Protein AF-A0AAD8AE93-F1 (afdb_monomer)

Mean predicted aligned error: 6.77 Å

Organism: Diploptera punctata (NCBI:txid6984)

Solvent-accessible surface area (backbone atoms only — not comparable to full-atom values): 8909 Å² total; per-residue (Å²): 90,81,46,73,47,75,48,81,45,79,48,100,56,68,30,58,46,41,35,40,35,35,34,24,73,89,40,80,77,44,75,51,72,46,81,35,91,63,36,39,62,51,75,48,76,49,76,36,50,55,74,36,30,45,42,25,39,39,41,38,36,35,69,49,96,87,71,48,76,50,72,53,73,49,79,46,81,36,61,53,72,68,82,70,58,80,49,77,49,64,45,61,88,70,78,61,94,88,58,86,66,50,74,50,77,48,56,54,90,92,65,85,85,87,85,84,90,77,65,73,73,56,58,76,76,61,75,89,84,74,90,44,75,64,58,56,50,52,57,55,62,78,83

pLDDT: mean 90.47, std 7.45, range [56.31, 97.62]

Nearest PDB structures (foldseek):
  3frp-assembly1_A  TM=8.432E-01  e=8.423E-07  Naja kaouthia
  3hrz-assembly1_A  TM=8.215E-01  e=8.904E-07  Naja kaouthia
  3hs0-assembly2_A  TM=8.303E-01  e=2.556E-06  Naja kaouthia
  3hs0-assembly1_F  TM=8.345E-01  e=4.975E-06  Naja kaouthia
  4d94-assembly1_A  TM=5.664E-01  e=5.567E-04  Anopheles gambiae

Foldseek 3Di:
DQDKDKDKQAAPFFAQKKWKWKAFPNDTPDTDMDGGPRDRIDMDIDGDDLRCPQKIKMKMWGADPVRDIDIDIDMDGDDRVPVKDKDKDKPPPDDDPPDDIDIDIDMPPPDDDDDDDDDPVVCVVDDDPDDDPVNVRVVRVVD

Secondary structure (DSSP, 8-state):
--SEEEEEEEEEEEEEEEEEEEEETTEEEEEEEEEEEEEEEEEEEEE--GGG-SEEEEEEEEE-TTS-EEEEEEEEE---S--S-EEEEEESSS--TT---EEEEEESTT---------HHHHTT--S-S--HHHHHHHHH--

InterPro domains:
  IPR011625 Alpha-2-macroglobulin, bait region domain [PF07703] (1-125)
  IPR011625 Alpha-2-macroglobulin, bait region domain [SM01359] (1-125)
  IPR050473 Alpha-2-macroglobulin/Complement system [PTHR11412] (5-138)

Sequence (143 aa):
VNEDIEIDINSTYPMKYVSYQVISRGDLIIANTVQVSNKKTQRIKFPSTADMAPSAHVVVYYIKEDSEVIADDISIDLDGIFQNFVNISINPTEAEPGNMVEMTIQAQSNSHVGLLAVDQSVLLLKSGNDITKNTVFECRRST

Structure (mmCIF, N/CA/C/O backbone):
data_AF-A0AAD8AE93-F1
#
_entry.id   AF-A0AAD8AE93-F1
#
loop_
_atom_site.group_PDB
_atom_site.id
_atom_site.type_symbol
_atom_site.label_atom_id
_atom_site.label_alt_id
_atom_site.label_comp_id
_atom_site.label_asym_id
_atom_site.label_entity_id
_atom_site.label_seq_id
_atom_site.pdbx_PDB_ins_code
_atom_site.Cartn_x
_atom_site.Cartn_y
_atom_site.Cartn_z
_atom_site.occupancy
_atom_site.B_iso_or_equiv
_atom_site.auth_seq_id
_atom_site.auth_comp_id
_atom_site.auth_asym_id
_atom_site.auth_atom_id
_atom_site.pdbx_PDB_model_num
ATOM 1 N N . VAL A 1 1 ? 4.185 0.127 3.631 1.00 63.28 1 VAL A N 1
ATOM 2 C CA . VAL A 1 1 ? 3.694 -1.252 3.370 1.00 63.28 1 VAL A CA 1
ATOM 3 C C . VAL A 1 1 ? 4.616 -2.216 4.082 1.00 63.28 1 VAL A C 1
ATOM 5 O O . VAL A 1 1 ? 5.816 -1.970 4.064 1.00 63.28 1 VAL A O 1
ATOM 8 N N . ASN A 1 2 ? 4.075 -3.277 4.685 1.00 72.81 2 ASN A N 1
ATOM 9 C CA . ASN A 1 2 ? 4.778 -4.227 5.562 1.00 72.81 2 ASN A CA 1
ATOM 10 C C . ASN A 1 2 ? 5.144 -3.682 6.953 1.00 72.81 2 ASN A C 1
ATOM 12 O O . ASN A 1 2 ? 5.969 -4.262 7.651 1.00 72.81 2 ASN A O 1
ATOM 16 N N . GLU A 1 3 ? 4.493 -2.598 7.364 1.00 84.06 3 GLU A N 1
ATOM 17 C CA . GLU A 1 3 ? 4.467 -2.129 8.751 1.00 84.06 3 GLU A CA 1
ATOM 18 C C . GLU A 1 3 ? 3.034 -2.180 9.272 1.00 84.06 3 GLU A C 1
ATOM 20 O O . GLU A 1 3 ? 2.078 -2.114 8.492 1.00 84.06 3 GLU A O 1
ATOM 25 N N . ASP A 1 4 ? 2.865 -2.310 10.579 1.00 91.44 4 ASP A N 1
ATOM 26 C CA . ASP A 1 4 ? 1.533 -2.284 11.163 1.00 91.44 4 ASP A CA 1
ATOM 27 C C . ASP A 1 4 ? 1.018 -0.848 11.280 1.00 91.44 4 ASP A C 1
ATOM 29 O O . ASP A 1 4 ? 1.707 0.031 11.795 1.00 91.44 4 ASP A O 1
ATOM 33 N N . ILE A 1 5 ? -0.223 -0.634 10.853 1.00 93.88 5 ILE A N 1
ATOM 34 C CA . ILE A 1 5 ? -0.947 0.617 11.056 1.00 93.88 5 ILE A CA 1
ATOM 35 C C . ILE A 1 5 ? -1.697 0.527 12.376 1.00 93.88 5 ILE A C 1
ATOM 37 O O . ILE A 1 5 ? -2.357 -0.474 12.662 1.00 93.88 5 ILE A O 1
ATOM 41 N N . GLU A 1 6 ? -1.608 1.593 13.161 1.00 95.81 6 GLU A N 1
ATOM 42 C CA . GLU A 1 6 ? -2.271 1.731 14.449 1.00 95.81 6 GLU A CA 1
ATOM 43 C C . GLU A 1 6 ? -3.222 2.928 14.407 1.00 95.81 6 GLU A C 1
ATOM 45 O O . GLU A 1 6 ? -2.834 4.019 13.992 1.00 95.81 6 GLU A O 1
ATOM 50 N N . ILE A 1 7 ? -4.474 2.715 14.813 1.00 95.62 7 ILE A N 1
ATOM 51 C CA . ILE A 1 7 ? -5.506 3.757 14.839 1.00 95.62 7 ILE A CA 1
ATOM 52 C C . ILE A 1 7 ? -6.113 3.815 16.236 1.00 95.62 7 ILE A C 1
ATOM 54 O O . ILE A 1 7 ? -6.593 2.808 16.769 1.00 95.62 7 ILE A O 1
ATOM 58 N N . ASP A 1 8 ? -6.103 5.017 16.807 1.00 96.31 8 ASP A N 1
ATOM 59 C CA . ASP A 1 8 ? -6.746 5.331 18.077 1.00 96.31 8 ASP A CA 1
ATOM 60 C C . ASP A 1 8 ? -8.184 5.806 17.833 1.00 96.31 8 ASP A C 1
ATOM 62 O O . ASP A 1 8 ? -8.434 6.811 17.171 1.00 96.31 8 ASP A O 1
ATOM 66 N N . ILE A 1 9 ? -9.138 5.075 18.398 1.00 96.38 9 ILE A N 1
ATOM 67 C CA . ILE A 1 9 ? -10.572 5.328 18.289 1.00 96.38 9 ILE A CA 1
ATOM 68 C C . ILE A 1 9 ? -11.025 5.989 19.582 1.00 96.38 9 ILE A C 1
ATOM 70 O O . ILE A 1 9 ? -10.956 5.380 20.653 1.00 96.38 9 ILE A O 1
ATOM 74 N N . ASN A 1 10 ? -11.525 7.218 19.473 1.00 95.81 10 ASN A N 1
ATOM 75 C CA . ASN A 1 10 ? -12.051 7.993 20.589 1.00 95.81 10 ASN A CA 1
ATOM 76 C C . ASN A 1 10 ? -13.537 8.267 20.377 1.00 95.81 10 ASN A C 1
ATOM 78 O O . ASN A 1 10 ? -13.929 8.920 19.418 1.00 95.81 10 ASN A O 1
ATOM 82 N N . SER A 1 11 ? -14.359 7.799 21.309 1.00 95.00 11 SER A N 1
ATOM 83 C CA . SER A 1 11 ? -15.806 7.965 21.272 1.00 95.00 11 SER A CA 1
ATOM 84 C C . SER A 1 11 ? -16.307 8.820 22.430 1.00 95.00 11 SER A C 1
ATOM 86 O O . SER A 1 11 ? -15.786 8.797 23.548 1.00 95.00 11 SER A O 1
ATOM 88 N N . THR A 1 12 ? -17.385 9.556 22.184 1.00 93.12 12 THR A N 1
ATOM 89 C CA . THR A 1 12 ? -18.117 10.300 23.213 1.00 93.12 12 THR A CA 1
ATOM 90 C C . THR A 1 12 ? -18.876 9.368 24.168 1.00 93.12 12 THR A C 1
ATOM 92 O O . THR A 1 12 ? -19.007 9.687 25.360 1.00 93.12 12 THR A O 1
ATOM 95 N N . TYR A 1 13 ? -19.286 8.184 23.695 1.00 93.31 13 TYR A N 1
ATOM 96 C CA . TYR A 1 13 ? -20.029 7.170 24.452 1.00 93.31 13 TYR A CA 1
ATOM 97 C C . TYR A 1 13 ? -19.212 5.885 24.675 1.00 93.31 13 TYR A C 1
ATOM 99 O O . TYR A 1 13 ? -18.356 5.545 23.857 1.00 93.31 13 TYR A O 1
ATOM 107 N N . PRO A 1 14 ? -19.451 5.147 25.778 1.00 93.12 14 PRO A N 1
ATOM 108 C CA . PRO A 1 14 ? -18.836 3.840 25.987 1.00 93.12 14 PRO A CA 1
ATOM 109 C C . PRO A 1 14 ? -19.248 2.848 24.896 1.00 93.12 14 PRO A C 1
ATOM 111 O O . PRO A 1 14 ? -20.426 2.731 24.570 1.00 93.12 14 PRO A O 1
ATOM 114 N N . MET A 1 15 ? -18.278 2.106 24.370 1.00 94.19 15 MET A N 1
ATOM 115 C CA . MET A 1 15 ? -18.480 1.121 23.310 1.00 94.19 15 MET A CA 1
ATOM 116 C C . MET A 1 15 ? -18.319 -0.294 23.877 1.00 94.19 15 MET A C 1
ATOM 118 O O . MET A 1 15 ? -17.401 -0.547 24.662 1.00 94.19 15 MET A O 1
ATOM 122 N N . LYS A 1 16 ? -19.205 -1.215 23.470 1.00 93.38 16 LYS A N 1
ATOM 123 C CA . LYS A 1 16 ? -19.119 -2.665 23.761 1.00 93.38 16 LYS A CA 1
ATOM 124 C 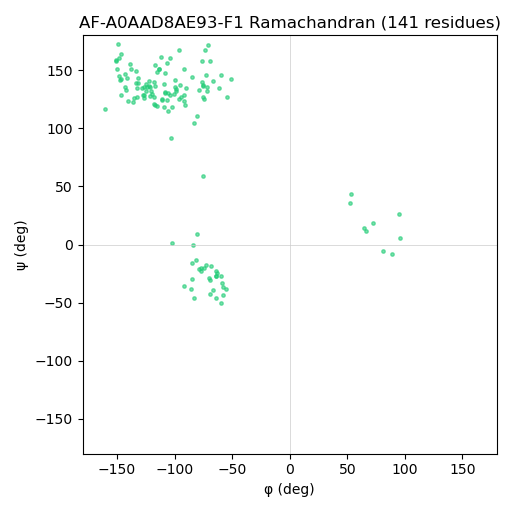C . LYS A 1 16 ? -18.382 -3.438 22.675 1.00 93.38 16 LYS A C 1
ATOM 126 O O . LYS A 1 16 ? -17.677 -4.404 22.947 1.00 93.38 16 LYS A O 1
ATOM 131 N N . TYR A 1 17 ? -18.575 -3.012 21.437 1.00 94.88 17 TYR A N 1
ATOM 132 C CA . TYR A 1 17 ? -17.959 -3.574 20.249 1.00 94.88 17 TYR A CA 1
ATOM 133 C C . TYR A 1 17 ? -17.661 -2.425 19.307 1.00 94.88 17 TYR A C 1
ATOM 135 O O . TYR A 1 17 ? -18.419 -1.459 19.272 1.00 94.88 17 TYR A O 1
ATOM 143 N N . VAL A 1 18 ? -16.578 -2.540 18.555 1.00 96.94 18 VAL A N 1
ATOM 144 C CA . VAL A 1 18 ? -16.249 -1.614 17.479 1.00 96.94 18 VAL A CA 1
ATOM 145 C C . VAL A 1 18 ? -15.874 -2.427 16.259 1.00 96.94 18 VAL A C 1
ATOM 147 O O . VAL A 1 18 ? -15.017 -3.307 16.339 1.00 96.94 18 VAL A O 1
ATOM 150 N N . SER A 1 19 ? -16.527 -2.142 15.143 1.00 97.38 19 SER A N 1
ATOM 151 C CA . SER A 1 19 ? -16.223 -2.730 13.847 1.00 97.38 19 SER A CA 1
ATOM 152 C C . SER A 1 19 ? -15.387 -1.759 13.032 1.00 97.38 19 SER A C 1
ATOM 154 O O . SER A 1 19 ? -15.634 -0.556 13.061 1.00 97.38 19 SER A O 1
ATOM 156 N N . TYR A 1 20 ? -14.413 -2.278 12.293 1.00 97.44 20 TYR A N 1
ATOM 157 C CA . TYR A 1 20 ? -13.656 -1.494 11.328 1.00 97.44 20 TYR A CA 1
ATOM 158 C C . TYR A 1 20 ? -13.521 -2.237 10.005 1.00 97.44 20 TYR A C 1
ATOM 160 O O . TYR A 1 20 ? -13.488 -3.472 9.957 1.00 97.44 20 TYR A O 1
ATOM 168 N N . GLN A 1 21 ? -13.457 -1.463 8.931 1.00 97.62 21 GLN A N 1
ATOM 169 C CA . GLN A 1 21 ? -13.295 -1.937 7.568 1.00 97.62 21 GLN A CA 1
ATOM 170 C C . GLN A 1 21 ? -12.201 -1.129 6.883 1.00 97.62 21 GLN A C 1
ATOM 172 O O . GLN A 1 21 ? -12.177 0.091 7.007 1.00 97.62 21 GLN A O 1
ATOM 177 N N . VAL A 1 22 ? -11.305 -1.809 6.171 1.00 97.19 22 VAL A N 1
ATOM 178 C CA . VAL A 1 22 ? -10.278 -1.180 5.335 1.00 97.19 22 VAL A CA 1
ATOM 179 C C . VAL A 1 22 ? -10.649 -1.433 3.886 1.00 97.19 22 VAL A C 1
ATOM 181 O O . VAL A 1 22 ? -10.728 -2.586 3.459 1.00 97.19 22 VAL A O 1
ATOM 184 N N . ILE A 1 23 ? -10.894 -0.356 3.153 1.00 95.62 23 ILE A N 1
ATOM 185 C CA . ILE A 1 23 ? -11.376 -0.364 1.776 1.00 95.62 23 ILE A CA 1
ATOM 186 C C . ILE A 1 23 ? -10.347 0.364 0.913 1.00 95.62 23 ILE A C 1
ATOM 188 O O . ILE A 1 23 ? -9.911 1.458 1.259 1.00 95.62 23 ILE A O 1
ATOM 192 N N . SER A 1 24 ? -9.954 -0.209 -0.220 1.00 92.94 24 SER A N 1
ATOM 193 C CA . SER A 1 24 ? -9.098 0.477 -1.196 1.00 92.94 24 SER A CA 1
ATOM 194 C C . SER A 1 24 ? -9.529 0.096 -2.602 1.00 92.94 24 SER A C 1
ATOM 196 O O . SER A 1 24 ? -9.784 -1.075 -2.869 1.00 92.94 24 SER A O 1
ATOM 198 N N . ARG A 1 25 ? -9.627 1.084 -3.500 1.00 87.44 25 ARG A N 1
ATOM 199 C CA . ARG A 1 25 ? -9.989 0.887 -4.919 1.00 87.44 25 ARG A CA 1
ATOM 200 C C . ARG A 1 25 ? -11.286 0.086 -5.123 1.00 87.44 25 ARG A C 1
ATOM 202 O O . ARG A 1 25 ? -11.385 -0.729 -6.035 1.00 87.44 25 ARG A O 1
ATOM 209 N N . GLY A 1 26 ? -12.261 0.275 -4.233 1.00 86.94 26 GLY A N 1
ATOM 210 C CA . GLY A 1 26 ? -13.536 -0.450 -4.243 1.0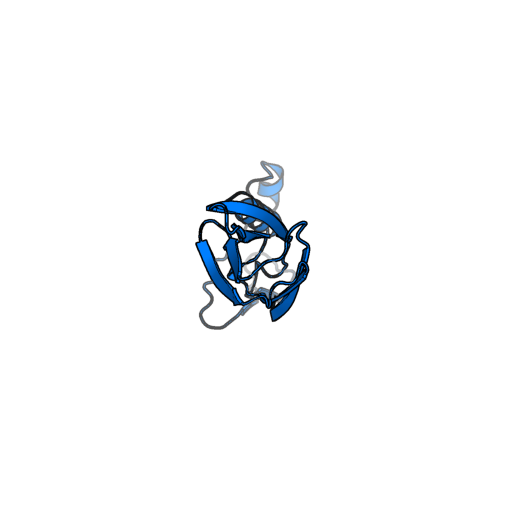0 86.94 26 GLY A CA 1
ATOM 211 C C . GLY A 1 26 ? -13.509 -1.859 -3.633 1.00 86.94 26 GLY A C 1
ATOM 212 O O . GLY A 1 26 ? -14.576 -2.447 -3.465 1.00 86.94 26 GLY A O 1
ATOM 213 N N . ASP A 1 27 ? -12.343 -2.375 -3.237 1.00 91.88 27 ASP A N 1
ATOM 214 C CA . ASP A 1 27 ? -12.203 -3.688 -2.608 1.00 91.88 27 ASP A CA 1
ATOM 215 C C . ASP A 1 27 ? -12.199 -3.587 -1.077 1.00 91.88 27 ASP A C 1
ATOM 217 O O . ASP A 1 27 ? -11.532 -2.733 -0.486 1.00 91.88 27 ASP A O 1
ATOM 221 N N . LEU A 1 28 ? -12.912 -4.506 -0.420 1.00 95.25 28 LEU A N 1
ATOM 222 C CA . LEU A 1 28 ? -12.865 -4.692 1.031 1.00 95.25 28 LEU A CA 1
ATOM 223 C C . LEU A 1 28 ? -11.657 -5.570 1.394 1.00 95.25 28 LEU A C 1
ATOM 225 O O . LEU A 1 28 ? -11.698 -6.787 1.226 1.00 95.25 28 LEU A O 1
ATOM 229 N N . ILE A 1 29 ? -10.598 -4.955 1.919 1.00 95.19 29 ILE A N 1
ATOM 230 C CA . ILE A 1 29 ? -9.343 -5.640 2.267 1.00 95.19 29 ILE A CA 1
ATOM 231 C C . ILE A 1 29 ? -9.448 -6.299 3.644 1.00 95.19 29 ILE A C 1
ATOM 233 O O . ILE A 1 29 ? -9.050 -7.448 3.828 1.00 95.19 29 ILE A O 1
ATOM 237 N N . ILE A 1 30 ? -9.974 -5.568 4.630 1.00 95.81 30 ILE A N 1
ATOM 238 C CA . ILE A 1 30 ? -10.119 -6.045 6.010 1.00 95.81 30 ILE A CA 1
ATOM 239 C C . ILE A 1 30 ? -11.517 -5.699 6.502 1.00 95.81 30 ILE A C 1
ATOM 241 O O . ILE A 1 30 ? -11.994 -4.590 6.282 1.00 95.81 30 ILE A O 1
ATOM 245 N N . ALA A 1 31 ? -12.144 -6.623 7.224 1.00 97.19 31 ALA A N 1
ATOM 246 C CA . ALA A 1 31 ? -13.324 -6.360 8.035 1.00 97.19 31 ALA A CA 1
ATOM 247 C C . ALA A 1 31 ? -13.210 -7.138 9.342 1.00 97.19 31 ALA A C 1
ATOM 249 O O . ALA A 1 31 ? -13.026 -8.356 9.328 1.00 97.19 31 ALA A O 1
ATOM 250 N N . ASN A 1 32 ? -13.288 -6.441 10.473 1.00 97.06 32 ASN A N 1
ATOM 251 C CA . ASN A 1 32 ? -13.173 -7.082 11.777 1.00 97.06 32 ASN A CA 1
ATOM 252 C C . ASN A 1 32 ? -13.952 -6.318 12.853 1.00 97.06 32 ASN A C 1
ATOM 254 O O . ASN A 1 32 ? -14.213 -5.123 12.721 1.00 97.06 32 ASN A O 1
ATOM 258 N N . THR A 1 33 ? -14.284 -7.011 13.938 1.00 96.56 33 THR A N 1
ATOM 259 C CA . THR A 1 33 ? -14.965 -6.452 15.104 1.00 96.56 33 THR A CA 1
ATOM 260 C C . THR A 1 33 ? -14.169 -6.769 16.358 1.00 96.56 33 THR A C 1
ATOM 262 O O . THR A 1 33 ? -13.828 -7.917 16.631 1.00 96.56 33 THR A O 1
ATOM 265 N N . VAL A 1 34 ? -13.897 -5.740 17.152 1.00 95.88 34 VAL A N 1
ATOM 266 C CA . VAL A 1 34 ? -13.171 -5.840 18.415 1.00 95.88 34 VAL A CA 1
ATOM 267 C C . VAL A 1 34 ? -14.148 -5.631 19.560 1.00 95.88 34 VAL A C 1
ATOM 269 O O . VAL A 1 34 ? -14.911 -4.665 19.571 1.00 95.88 34 VAL A O 1
ATOM 272 N N . GLN A 1 35 ? -14.123 -6.528 20.543 1.00 94.75 35 GLN A N 1
ATOM 273 C CA . GLN A 1 35 ? -14.858 -6.328 21.784 1.00 94.75 35 GLN A CA 1
ATOM 274 C C . GLN A 1 35 ? -14.147 -5.277 22.639 1.00 94.75 35 GLN A C 1
ATOM 276 O O . GLN A 1 35 ? -12.969 -5.406 22.968 1.00 94.75 35 GLN A O 1
ATOM 281 N N . VAL A 1 36 ? -14.889 -4.247 23.027 1.00 90.50 36 VAL A N 1
ATOM 282 C CA . VAL A 1 36 ? -14.424 -3.142 23.860 1.00 90.50 36 VAL A CA 1
ATOM 283 C C . VAL A 1 36 ? -15.120 -3.267 25.210 1.00 90.50 36 VAL A C 1
ATOM 285 O O . VAL A 1 36 ? -16.339 -3.365 25.295 1.00 90.50 36 VAL A O 1
ATOM 288 N N . SER A 1 37 ? -14.366 -3.324 26.306 1.00 89.31 37 SER A N 1
ATOM 289 C CA . SER A 1 37 ? -14.921 -3.564 27.648 1.00 89.31 37 SER A CA 1
ATOM 290 C C . SER A 1 37 ? -15.628 -2.325 28.234 1.00 89.31 37 SER A C 1
ATOM 292 O O . SER A 1 37 ? -15.215 -1.829 29.280 1.00 89.31 37 SER A O 1
ATOM 294 N N . ASN A 1 38 ? -16.666 -1.804 27.564 1.00 90.75 38 ASN A N 1
ATOM 295 C CA . ASN A 1 38 ? -17.405 -0.582 27.923 1.00 90.75 38 ASN A CA 1
ATOM 296 C C . ASN A 1 38 ? -16.494 0.643 28.118 1.00 90.75 38 ASN A C 1
ATOM 298 O O . ASN A 1 38 ? -16.651 1.416 29.065 1.00 90.75 38 ASN A O 1
ATOM 302 N N . LYS A 1 39 ? -15.519 0.821 27.225 1.00 93.56 39 LYS A N 1
ATOM 303 C CA . LYS A 1 39 ? -14.585 1.955 27.245 1.00 93.56 39 LYS A CA 1
ATOM 304 C C . LYS A 1 39 ? -14.914 2.938 26.129 1.00 93.56 39 LYS A C 1
ATOM 306 O O . LYS A 1 39 ? -15.524 2.580 25.128 1.00 93.56 39 LYS A O 1
ATOM 311 N N . LYS A 1 40 ? -14.506 4.191 26.323 1.00 94.69 40 LYS A N 1
ATOM 312 C CA . LYS A 1 40 ? -14.633 5.258 25.318 1.00 94.69 40 LYS A CA 1
ATOM 313 C C . LYS A 1 40 ? -13.485 5.278 24.315 1.00 94.69 40 LYS A C 1
ATOM 315 O O . LYS A 1 40 ? -13.600 5.919 23.280 1.00 94.69 40 LYS A O 1
ATOM 320 N N . THR A 1 41 ? -12.392 4.597 24.634 1.00 95.31 41 THR A N 1
ATOM 321 C CA . THR A 1 41 ? -11.200 4.544 23.799 1.00 95.31 41 THR A CA 1
ATOM 322 C C . THR A 1 41 ? -10.873 3.103 23.452 1.00 95.31 41 THR A C 1
ATOM 324 O O . THR A 1 41 ? -11.024 2.202 24.284 1.00 95.31 41 THR A O 1
ATOM 327 N N . GLN A 1 42 ? -10.443 2.888 22.217 1.00 95.44 42 GLN A N 1
ATOM 328 C CA . GLN A 1 42 ? -9.959 1.603 21.736 1.00 95.44 42 GLN A CA 1
ATOM 329 C C . GLN A 1 42 ? -8.863 1.844 20.710 1.00 95.44 42 GLN A C 1
ATOM 331 O O . GLN A 1 42 ? -8.959 2.749 19.894 1.00 95.44 42 GLN A O 1
ATOM 336 N N . ARG A 1 43 ? -7.843 0.996 20.722 1.00 95.75 43 ARG A N 1
ATOM 337 C CA . ARG A 1 43 ? -6.789 0.999 19.716 1.00 95.75 43 ARG A CA 1
ATOM 338 C C . ARG A 1 43 ? -6.933 -0.217 18.825 1.00 95.75 43 ARG A C 1
ATOM 340 O O . ARG A 1 43 ? -7.096 -1.328 19.336 1.00 95.75 43 ARG A O 1
ATOM 347 N N . ILE A 1 44 ? -6.884 -0.019 17.517 1.00 95.31 44 ILE A N 1
ATOM 348 C CA . ILE A 1 44 ? -6.856 -1.111 16.543 1.00 95.31 44 ILE A CA 1
ATOM 349 C C . ILE A 1 44 ? -5.520 -1.120 15.821 1.00 95.31 44 ILE A C 1
ATOM 351 O O . ILE A 1 44 ? -4.872 -0.085 15.674 1.00 95.31 44 ILE A O 1
ATOM 355 N N . LYS A 1 45 ? -5.111 -2.313 15.397 1.00 95.50 45 LYS A N 1
ATOM 356 C CA . LYS A 1 45 ? -3.841 -2.539 14.727 1.00 95.50 45 LYS A CA 1
ATOM 357 C C . LYS A 1 45 ? -4.020 -3.574 13.625 1.00 95.50 45 LYS A C 1
ATOM 359 O O . LYS A 1 45 ? -4.633 -4.614 13.873 1.00 95.50 45 LYS A O 1
ATOM 364 N N . PHE A 1 46 ? -3.504 -3.295 12.435 1.00 94.31 46 PHE A N 1
ATOM 365 C CA . PHE A 1 46 ? -3.559 -4.215 11.299 1.00 94.31 46 PHE A CA 1
ATOM 366 C C . PHE A 1 46 ? -2.345 -4.036 10.374 1.00 94.31 46 PHE A C 1
ATOM 368 O O . PHE A 1 46 ? -1.801 -2.933 10.292 1.00 94.31 46 PHE A O 1
ATOM 375 N N . PRO A 1 47 ? -1.906 -5.097 9.674 1.00 93.19 47 PRO A N 1
ATOM 376 C CA . PRO A 1 47 ? -0.747 -5.017 8.793 1.00 93.19 47 PRO A CA 1
ATOM 377 C C . PRO A 1 47 ? -1.068 -4.212 7.530 1.00 93.19 47 PRO A C 1
ATOM 379 O O . PRO A 1 47 ? -2.101 -4.433 6.893 1.00 93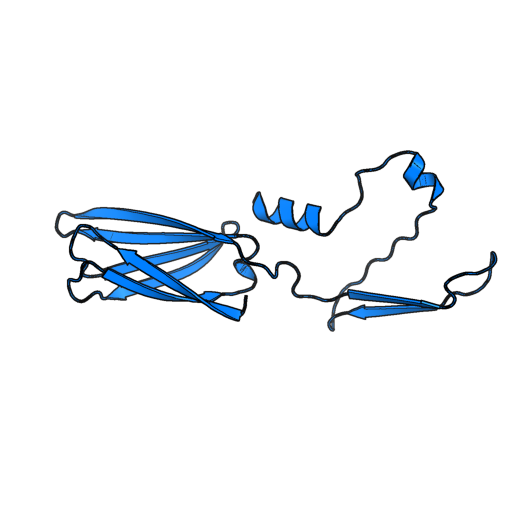.19 47 PRO A O 1
ATOM 382 N N . SER A 1 48 ? -0.166 -3.315 7.125 1.00 92.06 48 SER A N 1
ATOM 383 C CA . SER A 1 48 ? -0.267 -2.647 5.823 1.00 92.06 48 SER A CA 1
ATOM 384 C C . SER A 1 48 ? 0.129 -3.587 4.686 1.00 92.06 48 SER A C 1
ATOM 386 O O . SER A 1 48 ? 1.234 -4.134 4.674 1.00 92.06 48 SER A O 1
ATOM 388 N N . THR A 1 49 ? -0.743 -3.728 3.689 1.00 90.50 49 THR A N 1
ATOM 389 C CA . THR A 1 49 ? -0.493 -4.537 2.487 1.00 90.50 49 THR A CA 1
ATOM 390 C C . THR A 1 49 ? -0.349 -3.655 1.248 1.00 90.50 49 THR A C 1
ATOM 392 O O . THR A 1 49 ? -0.755 -2.493 1.240 1.00 90.50 49 THR A O 1
ATOM 395 N N . ALA A 1 50 ? 0.243 -4.195 0.179 1.00 88.62 50 ALA A N 1
ATOM 396 C CA . ALA A 1 50 ? 0.404 -3.472 -1.086 1.00 88.62 50 ALA A CA 1
ATOM 397 C C . ALA A 1 50 ? -0.942 -3.108 -1.741 1.00 88.62 50 ALA A C 1
ATOM 399 O O . ALA A 1 50 ? -1.026 -2.134 -2.487 1.00 88.62 50 ALA A O 1
ATOM 400 N N . ASP A 1 51 ? -2.000 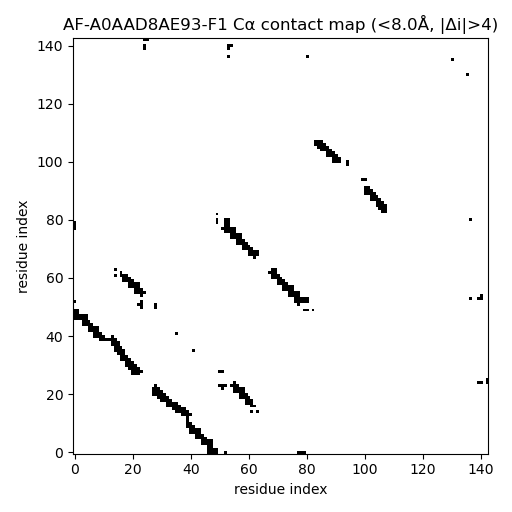-3.860 -1.431 1.00 89.06 51 ASP A N 1
ATOM 401 C CA . ASP A 1 51 ? -3.347 -3.610 -1.946 1.00 89.06 51 ASP A CA 1
ATOM 402 C C . ASP A 1 51 ? -3.973 -2.332 -1.387 1.00 89.06 51 ASP A C 1
ATOM 404 O O . ASP A 1 51 ? -4.879 -1.791 -2.008 1.00 89.06 51 ASP A O 1
ATOM 408 N N . MET A 1 52 ? -3.446 -1.817 -0.271 1.00 91.94 52 MET A N 1
ATOM 409 C CA . MET A 1 52 ? -3.871 -0.554 0.335 1.00 91.94 52 MET A CA 1
ATOM 410 C C . MET A 1 52 ? -3.245 0.680 -0.340 1.00 91.94 52 MET A C 1
ATOM 412 O O . MET A 1 52 ? -3.678 1.797 -0.081 1.00 91.94 52 MET A O 1
ATOM 416 N N . ALA A 1 53 ? -2.218 0.518 -1.183 1.00 91.31 53 ALA A N 1
ATOM 417 C CA . ALA A 1 53 ? -1.557 1.635 -1.861 1.00 91.31 53 ALA A CA 1
ATOM 418 C C . ALA A 1 53 ? -2.292 2.033 -3.166 1.00 91.31 53 ALA A C 1
ATOM 420 O O . ALA A 1 53 ? -2.749 1.150 -3.909 1.00 91.31 53 ALA A O 1
ATOM 421 N N . PRO A 1 54 ? -2.356 3.334 -3.533 1.00 90.88 54 PRO A N 1
ATOM 422 C CA . PRO A 1 54 ? -1.748 4.503 -2.871 1.00 90.88 54 PRO A CA 1
ATOM 423 C C . PRO A 1 54 ? -2.473 4.990 -1.621 1.00 90.88 54 PRO A C 1
ATOM 425 O O . PRO A 1 54 ? -1.896 5.739 -0.841 1.00 90.88 54 PRO A O 1
ATOM 428 N N . SER A 1 55 ? -3.757 4.673 -1.501 1.00 92.25 55 SER A N 1
ATOM 429 C CA . SER A 1 55 ? -4.618 5.208 -0.460 1.00 92.25 55 SER A CA 1
ATOM 430 C C . SER A 1 55 ? -5.664 4.171 -0.081 1.00 92.25 55 SER A C 1
ATOM 432 O O . SER A 1 55 ? -6.180 3.450 -0.943 1.00 92.25 55 SER A O 1
ATOM 434 N N . ALA A 1 56 ? -5.975 4.094 1.205 1.00 94.06 56 ALA A N 1
ATOM 435 C CA . ALA A 1 56 ? -7.030 3.245 1.728 1.00 94.06 56 ALA A CA 1
ATOM 436 C C . ALA A 1 56 ? -7.917 4.040 2.684 1.00 94.06 56 ALA A C 1
ATOM 438 O O . ALA A 1 56 ? -7.442 4.867 3.460 1.00 94.06 56 ALA A O 1
ATOM 439 N N . HIS A 1 57 ? -9.210 3.754 2.640 1.00 95.50 57 HIS A N 1
ATOM 440 C CA . HIS A 1 57 ? -10.211 4.303 3.536 1.00 95.50 57 HIS A CA 1
ATOM 441 C C . HIS A 1 57 ? -10.459 3.316 4.666 1.00 95.50 57 HIS A C 1
ATOM 443 O O . HIS A 1 57 ? -10.775 2.148 4.434 1.00 95.50 57 HIS A O 1
ATOM 449 N N . VAL A 1 58 ? -10.319 3.786 5.897 1.00 96.94 58 VAL A N 1
ATOM 450 C CA . VAL A 1 58 ? -10.652 3.023 7.090 1.00 96.94 58 VAL A CA 1
ATOM 451 C C . VAL A 1 58 ? -11.940 3.583 7.656 1.00 96.94 58 VAL A C 1
ATOM 453 O O . VAL A 1 58 ? -11.972 4.723 8.103 1.00 96.94 58 VAL A O 1
ATOM 456 N N . VAL A 1 59 ? -12.990 2.773 7.649 1.00 97.44 59 VAL A N 1
ATOM 457 C CA . VAL A 1 59 ? -14.286 3.119 8.234 1.00 97.44 59 VAL A CA 1
ATOM 458 C C . VAL A 1 59 ? -14.418 2.387 9.555 1.00 97.44 59 VAL A C 1
ATOM 460 O O . VAL A 1 59 ? -14.229 1.171 9.615 1.00 97.44 59 VAL A O 1
ATOM 463 N N . VAL A 1 60 ? -14.758 3.110 10.614 1.00 97.50 60 VAL A N 1
ATOM 464 C CA . VAL A 1 60 ? -14.963 2.566 11.955 1.00 97.50 60 VAL A CA 1
ATOM 465 C C . VAL A 1 60 ? -16.382 2.880 12.394 1.00 97.50 60 VAL A C 1
ATOM 467 O O . VAL A 1 60 ? -16.853 4.000 12.230 1.00 97.50 60 VAL A O 1
ATOM 470 N N . TYR A 1 61 ? -17.077 1.906 12.972 1.00 96.69 61 TYR A N 1
ATOM 471 C CA . TYR A 1 61 ? -18.429 2.119 13.474 1.00 96.69 61 TYR A CA 1
ATOM 472 C C . TYR A 1 61 ? -18.784 1.211 14.649 1.00 96.69 61 TYR A C 1
ATOM 474 O O . TYR A 1 61 ? -18.214 0.136 14.851 1.00 96.69 61 TYR A O 1
ATOM 482 N N . TYR A 1 62 ? -19.775 1.638 15.424 1.00 96.44 62 TYR A N 1
ATOM 483 C CA . TYR A 1 62 ? -20.418 0.829 16.451 1.00 96.44 62 TYR A CA 1
ATOM 484 C C . TYR A 1 62 ? -21.899 1.186 16.582 1.00 96.44 62 TYR A C 1
ATOM 486 O O . TYR A 1 62 ? -22.356 2.228 16.113 1.00 96.44 62 TYR A O 1
ATOM 494 N N . ILE A 1 63 ? -22.654 0.301 17.230 1.00 94.31 63 ILE A N 1
ATOM 495 C CA . ILE A 1 63 ? -24.088 0.476 17.470 1.00 94.31 63 ILE A CA 1
ATOM 496 C C . ILE A 1 63 ? -24.293 0.702 18.966 1.00 94.31 63 ILE A C 1
ATOM 498 O O . ILE A 1 63 ? -23.826 -0.090 19.791 1.00 94.31 63 ILE A O 1
ATOM 502 N N . LYS A 1 64 ? -24.959 1.801 19.318 1.00 92.44 64 LYS A N 1
ATOM 503 C CA . LYS A 1 64 ? -25.357 2.106 20.695 1.00 92.44 64 LYS A CA 1
ATOM 504 C C . LYS A 1 64 ? -26.529 1.227 21.143 1.00 92.44 64 LYS A C 1
ATOM 506 O O . LYS A 1 64 ? -27.191 0.566 20.350 1.00 92.44 64 LYS A O 1
ATOM 511 N N . GLU A 1 65 ? -26.810 1.231 22.445 1.00 89.69 65 GLU A N 1
ATOM 512 C CA . GLU A 1 65 ? -27.933 0.470 23.019 1.00 89.69 65 GLU A CA 1
ATOM 513 C C . GLU A 1 65 ? -29.303 0.953 22.520 1.00 89.69 65 GLU A C 1
ATOM 515 O O . GLU A 1 65 ? -30.238 0.163 22.428 1.00 89.69 65 GLU A O 1
ATOM 520 N N . ASP A 1 66 ? -29.407 2.228 22.143 1.00 92.88 66 ASP A N 1
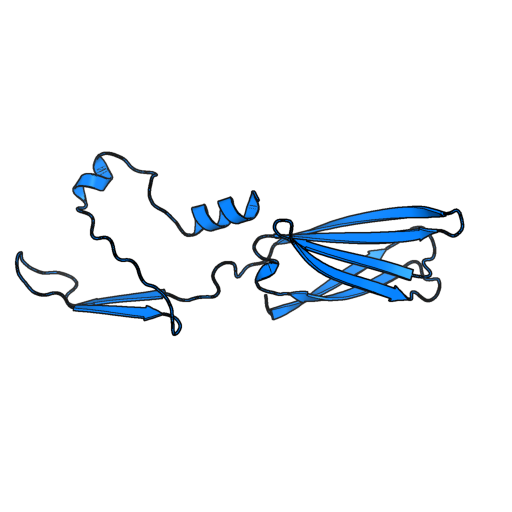ATOM 521 C CA . ASP A 1 66 ? -30.592 2.839 21.528 1.00 92.88 66 ASP A CA 1
ATOM 522 C C . ASP A 1 66 ? -30.716 2.546 20.020 1.00 92.88 66 ASP A C 1
ATOM 524 O O . ASP A 1 66 ? -31.594 3.092 19.357 1.00 92.88 66 ASP A O 1
ATOM 528 N N . SER A 1 67 ? -29.883 1.644 19.485 1.00 92.75 67 SER A N 1
ATOM 529 C CA . SER A 1 67 ? -29.818 1.261 18.067 1.00 92.75 67 SER A CA 1
ATOM 530 C C . SER A 1 67 ? -29.343 2.363 17.113 1.00 92.75 67 SER A C 1
ATOM 532 O O . SER A 1 67 ? -29.426 2.189 15.897 1.00 92.75 67 SER A O 1
ATOM 534 N N . GLU A 1 68 ? -28.803 3.471 17.623 1.00 95.06 68 GLU A N 1
ATOM 535 C CA . GLU A 1 68 ? -28.136 4.464 16.782 1.00 95.06 68 GLU A CA 1
ATOM 536 C C . GLU A 1 68 ? -26.751 3.959 16.349 1.00 95.06 68 GLU 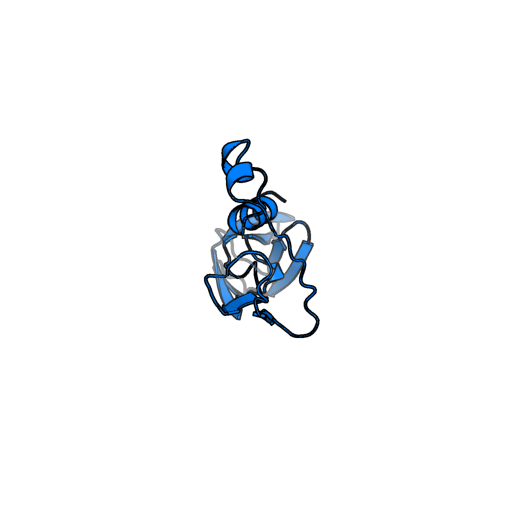A C 1
ATOM 538 O O . GLU A 1 68 ? -25.979 3.417 17.149 1.00 95.06 68 GLU A O 1
ATOM 543 N N . VAL A 1 69 ? -26.433 4.151 15.068 1.00 95.31 69 VAL A N 1
ATOM 544 C CA . VAL A 1 69 ? -25.127 3.821 14.492 1.00 95.31 69 VAL A CA 1
ATOM 545 C C . VAL A 1 69 ? -24.237 5.052 14.565 1.00 95.31 69 VAL A C 1
ATOM 547 O O . VAL A 1 69 ? -24.575 6.097 14.016 1.00 95.31 69 VAL A O 1
ATOM 550 N N . ILE A 1 70 ? -23.085 4.908 15.211 1.00 95.88 70 ILE A N 1
ATOM 551 C CA . ILE A 1 70 ? -22.039 5.926 15.244 1.00 95.88 70 ILE A CA 1
ATOM 552 C C . ILE A 1 70 ? -20.904 5.439 14.354 1.00 95.88 70 ILE A C 1
ATOM 554 O O . ILE A 1 70 ? -20.403 4.332 14.557 1.00 95.88 70 ILE A O 1
ATOM 558 N N . ALA A 1 71 ? -20.514 6.251 13.377 1.00 96.25 71 ALA A N 1
ATOM 559 C CA . ALA A 1 71 ? -19.469 5.928 12.419 1.00 96.25 71 ALA A CA 1
ATOM 560 C C . ALA A 1 71 ? -18.563 7.136 12.176 1.00 96.25 71 ALA A C 1
ATOM 562 O O . ALA A 1 71 ? -19.010 8.276 12.291 1.00 96.25 71 ALA A O 1
ATOM 563 N N . ASP A 1 72 ? -17.311 6.854 11.841 1.00 96.81 72 ASP A N 1
ATOM 564 C CA . ASP A 1 72 ? -16.322 7.828 11.392 1.00 96.81 72 ASP A CA 1
ATOM 565 C C . ASP A 1 72 ? -15.364 7.149 10.406 1.00 96.81 72 ASP A C 1
ATOM 567 O O . ASP A 1 72 ? -15.267 5.914 10.368 1.00 96.81 72 ASP A O 1
ATOM 571 N N . ASP A 1 73 ? -14.659 7.940 9.609 1.00 95.81 73 ASP A N 1
ATOM 572 C CA . ASP A 1 73 ? -13.712 7.432 8.628 1.00 95.81 73 ASP A CA 1
ATOM 573 C C . ASP A 1 73 ? -12.426 8.253 8.564 1.00 95.81 73 ASP A C 1
ATOM 575 O O . ASP A 1 73 ? -12.363 9.428 8.924 1.00 95.81 73 ASP A O 1
ATOM 579 N N . ILE A 1 74 ? -11.362 7.598 8.112 1.00 95.62 74 ILE A N 1
ATOM 580 C CA . ILE A 1 74 ? -10.091 8.246 7.824 1.00 95.62 74 ILE A CA 1
ATOM 581 C C . ILE A 1 74 ? -9.474 7.642 6.571 1.00 95.62 74 ILE A C 1
ATOM 583 O O . ILE A 1 74 ? -9.553 6.438 6.329 1.00 95.62 74 ILE A O 1
ATOM 587 N N . SER A 1 75 ? -8.821 8.484 5.778 1.00 94.69 75 SER A N 1
ATOM 588 C CA . SER A 1 75 ? -8.024 8.043 4.635 1.00 94.69 75 SER A CA 1
ATOM 589 C C . SER A 1 75 ? -6.552 8.007 5.022 1.00 94.69 75 SER A C 1
ATOM 591 O O . SER A 1 75 ? -6.044 8.951 5.627 1.00 94.69 75 SER A O 1
ATOM 593 N N . ILE A 1 76 ? -5.869 6.925 4.668 1.00 92.94 76 ILE A N 1
ATOM 594 C CA . ILE A 1 76 ? -4.437 6.744 4.893 1.00 92.94 76 ILE A CA 1
ATOM 595 C C . ILE A 1 76 ? -3.721 6.626 3.556 1.00 92.94 76 ILE A C 1
ATOM 597 O O . ILE A 1 76 ? -4.175 5.911 2.667 1.00 92.94 76 ILE A O 1
ATOM 601 N N . ASP A 1 77 ? -2.589 7.311 3.428 1.00 91.38 77 ASP A N 1
ATOM 602 C CA . ASP A 1 77 ? -1.744 7.244 2.242 1.00 91.38 77 ASP A CA 1
ATOM 603 C C . ASP A 1 77 ? -0.581 6.281 2.483 1.00 91.38 77 ASP A C 1
ATOM 605 O O . ASP A 1 77 ? 0.084 6.327 3.519 1.00 91.38 77 ASP A O 1
ATOM 609 N N . LEU A 1 78 ? -0.358 5.381 1.526 1.00 89.44 78 LEU A N 1
ATOM 610 C CA . LEU A 1 78 ? 0.677 4.360 1.583 1.00 89.44 78 LEU A CA 1
ATOM 611 C C . LEU A 1 78 ? 1.541 4.377 0.325 1.00 89.44 78 LEU A C 1
ATOM 613 O O . LEU A 1 78 ? 1.049 4.349 -0.804 1.00 89.44 78 LEU A O 1
ATOM 617 N N . ASP A 1 79 ? 2.850 4.297 0.540 1.00 83.81 79 ASP A N 1
ATOM 618 C CA . ASP A 1 79 ? 3.814 4.015 -0.519 1.00 83.81 79 ASP A CA 1
ATOM 619 C C . ASP A 1 79 ? 3.728 2.558 -0.994 1.00 83.81 79 ASP A C 1
ATOM 621 O O . ASP A 1 79 ? 3.076 1.720 -0.382 1.00 83.81 79 ASP A O 1
ATOM 625 N N . GLY A 1 80 ? 4.433 2.208 -2.072 1.00 80.12 80 GLY A N 1
ATOM 626 C CA . GLY A 1 80 ? 4.554 0.808 -2.500 1.00 80.12 80 GLY A CA 1
ATOM 627 C C . GLY A 1 80 ? 3.557 0.358 -3.570 1.00 80.12 80 GLY A C 1
ATOM 628 O O . GLY A 1 80 ? 3.294 -0.834 -3.697 1.00 80.12 80 GLY A O 1
ATOM 629 N N . ILE A 1 81 ? 3.049 1.269 -4.402 1.00 81.94 81 ILE A N 1
ATOM 630 C CA . ILE A 1 81 ? 2.262 0.902 -5.599 1.00 81.94 81 ILE A CA 1
ATOM 631 C C . ILE A 1 81 ? 3.064 0.018 -6.564 1.00 81.94 81 ILE A C 1
ATOM 633 O O . ILE A 1 81 ? 2.505 -0.841 -7.249 1.00 81.94 81 ILE A O 1
ATOM 637 N N . PHE A 1 82 ? 4.380 0.230 -6.629 1.00 85.19 82 PHE A N 1
ATOM 638 C CA . PHE A 1 82 ? 5.296 -0.527 -7.475 1.00 85.19 82 PHE A CA 1
ATOM 639 C C . PHE A 1 82 ? 6.068 -1.537 -6.622 1.00 85.19 82 PHE A C 1
ATOM 641 O O . PHE A 1 82 ? 7.110 -1.214 -6.063 1.00 85.19 82 PHE A O 1
ATOM 648 N N . GLN A 1 83 ? 5.536 -2.756 -6.514 1.00 82.62 83 GLN A N 1
ATOM 649 C CA . GLN A 1 83 ? 6.177 -3.863 -5.783 1.00 82.62 83 GLN A CA 1
ATOM 650 C C . GLN A 1 83 ? 7.309 -4.534 -6.580 1.00 82.62 83 GLN A C 1
ATOM 652 O O . GLN A 1 83 ? 8.181 -5.173 -6.002 1.00 82.62 83 GLN A O 1
ATOM 657 N N . ASN A 1 84 ? 7.301 -4.384 -7.908 1.00 86.44 84 ASN A N 1
ATOM 658 C CA . ASN A 1 84 ? 8.337 -4.910 -8.793 1.00 86.44 84 ASN A CA 1
ATOM 659 C C . ASN A 1 84 ? 9.444 -3.868 -9.019 1.00 86.44 84 ASN A C 1
ATOM 661 O O . ASN A 1 84 ? 9.179 -2.663 -9.041 1.00 86.44 84 ASN A O 1
ATOM 665 N N . PHE A 1 85 ? 10.666 -4.333 -9.268 1.00 88.94 85 PHE A N 1
ATOM 666 C CA . PHE A 1 85 ? 11.781 -3.501 -9.703 1.00 88.94 85 PHE A CA 1
ATOM 667 C C . PHE A 1 85 ? 12.100 -3.772 -11.173 1.00 88.94 85 PHE A C 1
ATOM 669 O O . PHE A 1 85 ? 11.951 -4.888 -11.662 1.00 88.94 85 PHE A O 1
ATOM 676 N N . VAL A 1 86 ? 12.561 -2.741 -11.877 1.00 91.31 86 VAL A N 1
ATOM 677 C CA . VAL A 1 86 ? 13.094 -2.868 -13.234 1.00 91.31 86 VAL A CA 1
ATOM 678 C C . VAL A 1 86 ? 14.362 -2.034 -13.299 1.00 91.31 86 VAL A C 1
ATOM 680 O O . VAL A 1 86 ? 14.327 -0.836 -13.020 1.00 91.31 86 VAL A O 1
ATOM 683 N N . ASN A 1 87 ? 15.471 -2.674 -13.650 1.00 93.88 87 ASN A N 1
ATOM 684 C CA . ASN A 1 87 ? 16.751 -2.027 -13.885 1.00 93.88 87 ASN A CA 1
ATOM 685 C C . ASN A 1 87 ? 17.223 -2.340 -15.304 1.00 93.88 87 ASN A C 1
ATOM 687 O O . ASN A 1 87 ? 17.127 -3.483 -15.752 1.00 93.88 87 ASN A O 1
ATOM 691 N N . ILE A 1 88 ? 17.722 -1.327 -16.004 1.00 93.81 88 ILE A N 1
ATOM 692 C CA . ILE A 1 88 ? 18.151 -1.436 -17.398 1.00 93.81 88 ILE A CA 1
ATOM 693 C C . ILE A 1 88 ? 19.572 -0.901 -17.485 1.00 93.81 88 ILE A C 1
ATOM 695 O O . ILE A 1 88 ? 19.847 0.212 -17.040 1.00 93.81 88 ILE A O 1
ATOM 699 N N . SER A 1 89 ? 20.465 -1.683 -18.079 1.00 95.56 89 SER A N 1
ATOM 700 C CA . SER A 1 89 ? 21.822 -1.257 -18.405 1.00 95.56 89 SER A CA 1
ATOM 701 C C . SER A 1 89 ? 22.094 -1.475 -19.885 1.00 95.56 89 SER A C 1
ATOM 703 O O . SER A 1 89 ? 21.719 -2.506 -20.442 1.00 95.56 89 SER A O 1
ATOM 705 N N . ILE A 1 90 ? 22.752 -0.503 -20.510 1.00 95.00 90 ILE A N 1
ATOM 706 C CA . ILE A 1 90 ? 23.045 -0.487 -21.944 1.00 95.00 90 ILE A CA 1
ATOM 707 C C . ILE A 1 90 ? 24.555 -0.340 -22.128 1.00 95.00 90 ILE A C 1
ATOM 709 O O . ILE A 1 90 ? 25.174 0.479 -21.448 1.00 95.00 90 ILE A O 1
ATOM 713 N N . ASN A 1 91 ? 25.139 -1.131 -23.028 1.00 94.19 91 ASN A N 1
ATOM 714 C CA . ASN A 1 91 ? 26.562 -1.093 -23.345 1.00 94.19 91 ASN A CA 1
ATOM 715 C C . ASN A 1 91 ? 26.816 -1.416 -24.838 1.00 94.19 91 ASN A C 1
ATOM 717 O O . ASN A 1 91 ? 26.348 -2.453 -25.309 1.00 94.19 91 ASN A O 1
ATOM 721 N N . PRO A 1 92 ? 27.575 -0.594 -25.587 1.00 93.62 92 PRO A N 1
ATOM 722 C CA . PRO A 1 92 ? 28.065 0.735 -25.215 1.00 93.62 92 PRO A CA 1
ATOM 723 C C . PRO A 1 92 ? 26.926 1.764 -25.138 1.00 93.62 92 PRO A C 1
ATOM 725 O O . PRO A 1 92 ? 25.869 1.587 -25.738 1.00 93.62 92 PRO A O 1
ATOM 728 N N . THR A 1 93 ? 27.134 2.851 -24.392 1.00 91.69 93 THR A N 1
ATOM 729 C CA . THR A 1 93 ? 26.159 3.955 -24.285 1.00 91.69 93 THR A CA 1
ATOM 730 C C . THR A 1 93 ? 26.075 4.807 -25.551 1.00 91.69 93 THR A C 1
ATOM 732 O O . THR A 1 93 ? 25.097 5.522 -25.741 1.00 91.69 93 THR A O 1
ATOM 735 N N . GLU A 1 94 ? 27.084 4.718 -26.418 1.00 93.19 94 GLU A N 1
ATOM 736 C CA . GLU A 1 94 ? 27.152 5.387 -27.715 1.00 93.19 94 GLU A CA 1
ATOM 737 C C . GLU A 1 94 ? 27.562 4.373 -28.783 1.00 93.19 94 GLU A C 1
ATOM 739 O O . GLU A 1 94 ? 28.428 3.526 -28.553 1.00 93.19 94 GLU A O 1
ATOM 744 N N . ALA A 1 95 ? 26.932 4.450 -29.952 1.00 93.50 95 ALA A N 1
ATOM 745 C CA . ALA A 1 95 ? 27.164 3.526 -31.050 1.00 93.50 95 ALA A CA 1
ATOM 746 C C . ALA A 1 95 ? 26.971 4.231 -32.397 1.00 93.50 95 ALA A C 1
ATOM 748 O O . ALA A 1 95 ? 26.097 5.086 -32.544 1.00 93.50 95 ALA A O 1
ATOM 749 N N . GLU A 1 96 ? 27.775 3.851 -33.388 1.00 96.00 96 GLU A N 1
ATOM 750 C CA . GLU A 1 96 ? 27.574 4.277 -34.773 1.00 96.00 96 GLU A CA 1
ATOM 751 C C . GLU A 1 96 ? 26.417 3.499 -35.424 1.00 96.00 96 GLU A C 1
ATOM 753 O O . GLU A 1 96 ? 26.079 2.394 -34.979 1.00 96.00 96 GLU A O 1
ATOM 758 N N . PRO A 1 97 ? 25.799 4.034 -36.494 1.00 94.00 97 PRO A N 1
ATOM 759 C CA . PRO A 1 97 ? 24.733 3.339 -37.203 1.00 94.00 97 PRO A CA 1
ATOM 760 C C . PRO A 1 97 ? 25.156 1.938 -37.661 1.00 94.00 97 PRO A C 1
ATOM 762 O O . PRO A 1 97 ? 26.157 1.770 -38.351 1.00 94.00 97 PRO A O 1
ATOM 765 N N . GLY A 1 98 ? 24.359 0.932 -37.302 1.00 92.38 98 GLY A N 1
ATOM 766 C CA . GLY A 1 98 ? 24.620 -0.469 -37.642 1.00 92.38 98 GLY A CA 1
ATOM 767 C C . GLY A 1 98 ? 25.481 -1.230 -36.629 1.00 92.38 98 GLY A C 1
ATOM 768 O O . GLY A 1 98 ? 25.569 -2.454 -36.735 1.00 92.38 98 GLY A O 1
ATOM 769 N N . ASN A 1 99 ? 26.055 -0.560 -35.624 1.00 95.12 99 ASN A N 1
ATOM 770 C CA . ASN A 1 99 ? 26.754 -1.243 -34.537 1.00 95.12 99 ASN A CA 1
ATOM 771 C C . ASN A 1 99 ? 25.766 -1.947 -33.598 1.00 95.12 99 ASN A C 1
ATOM 773 O O . ASN A 1 99 ? 24.658 -1.470 -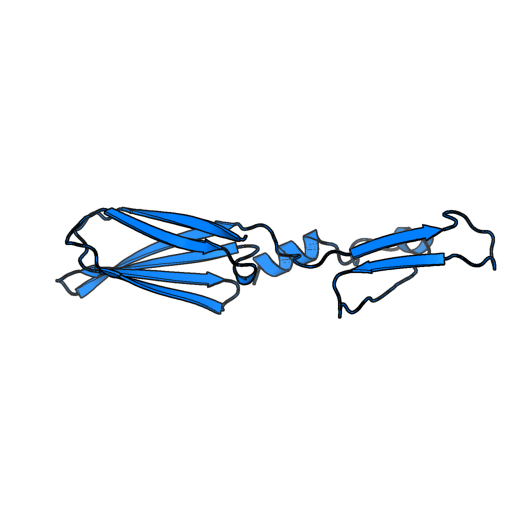33.345 1.00 95.12 99 ASN A O 1
ATOM 777 N N . MET A 1 100 ? 26.188 -3.090 -33.055 1.00 94.25 100 MET A N 1
ATOM 778 C CA . MET A 1 100 ? 25.413 -3.812 -32.048 1.00 94.25 100 MET A CA 1
ATOM 779 C C . MET A 1 100 ? 25.527 -3.133 -30.683 1.00 94.25 100 MET A C 1
ATOM 781 O O . MET A 1 100 ? 26.608 -2.710 -30.277 1.00 94.25 100 MET A O 1
ATOM 785 N N . VAL A 1 101 ? 24.405 -3.088 -29.968 1.00 94.44 101 VAL A N 1
ATOM 786 C CA . VAL A 1 101 ? 24.310 -2.586 -28.596 1.00 94.44 101 VAL A CA 1
ATOM 787 C C . VAL A 1 101 ? 23.681 -3.671 -27.735 1.00 94.44 101 VAL A C 1
ATOM 789 O O . VAL A 1 101 ? 22.656 -4.248 -28.101 1.00 94.44 101 VAL A O 1
ATOM 792 N N . GLU A 1 102 ? 24.292 -3.952 -26.591 1.00 95.25 102 GLU A N 1
ATOM 793 C CA . GLU A 1 102 ? 23.771 -4.891 -25.610 1.00 95.25 102 GLU A CA 1
ATOM 794 C C . GLU A 1 102 ? 22.905 -4.151 -24.586 1.00 95.25 102 GLU A C 1
ATOM 796 O O . GLU A 1 102 ? 23.326 -3.161 -23.984 1.00 95.25 102 GLU A O 1
ATOM 801 N N . MET A 1 103 ? 21.688 -4.649 -24.370 1.00 94.94 103 MET A N 1
ATOM 802 C CA . MET A 1 103 ? 20.786 -4.180 -23.322 1.00 94.94 103 MET A CA 1
ATOM 803 C C . MET A 1 103 ? 20.517 -5.326 -22.353 1.00 94.94 103 MET A C 1
ATOM 805 O O . MET A 1 103 ? 19.985 -6.364 -22.735 1.00 94.94 103 MET A O 1
ATOM 809 N N . THR A 1 104 ? 20.855 -5.119 -21.086 1.00 95.69 104 THR A N 1
ATOM 810 C CA . THR A 1 104 ? 20.547 -6.052 -20.001 1.00 95.69 104 THR A CA 1
ATOM 811 C C . THR A 1 104 ? 19.411 -5.491 -19.163 1.00 95.69 104 THR A C 1
ATOM 813 O O . THR A 1 104 ? 19.459 -4.342 -18.726 1.00 95.69 104 THR A O 1
ATOM 816 N N . ILE A 1 105 ? 18.395 -6.317 -18.920 1.00 95.19 105 ILE A N 1
ATOM 817 C CA . ILE A 1 105 ? 17.213 -5.949 -18.142 1.00 95.19 105 ILE A CA 1
ATOM 818 C C . ILE A 1 105 ? 17.095 -6.897 -16.961 1.00 95.19 105 ILE A C 1
ATOM 820 O O . ILE A 1 105 ? 17.094 -8.115 -17.124 1.00 95.19 105 ILE A O 1
ATOM 824 N N . GLN A 1 106 ? 16.975 -6.325 -15.770 1.00 95.56 106 GLN A N 1
ATOM 825 C CA . GLN A 1 106 ? 16.787 -7.059 -14.529 1.00 95.56 106 GLN A CA 1
ATOM 826 C C . GLN A 1 106 ? 15.443 -6.668 -13.930 1.00 95.56 106 GLN A C 1
ATOM 828 O O . GLN A 1 106 ? 15.163 -5.486 -13.736 1.00 95.56 106 GLN A O 1
ATOM 833 N N . ALA A 1 107 ? 14.621 -7.666 -13.637 1.00 95.56 107 ALA A N 1
ATOM 834 C CA . ALA A 1 107 ? 13.328 -7.499 -12.995 1.00 95.56 107 ALA A CA 1
ATOM 835 C C . ALA A 1 107 ? 13.007 -8.733 -12.146 1.00 95.56 107 ALA A C 1
ATOM 837 O O . ALA A 1 107 ? 13.723 -9.737 -12.203 1.00 95.56 107 ALA A O 1
ATOM 838 N N . GLN A 1 108 ? 11.923 -8.682 -11.375 1.00 94.38 108 GLN A N 1
ATOM 839 C CA . GLN A 1 108 ? 11.443 -9.849 -10.639 1.00 94.38 108 GLN A CA 1
ATOM 840 C C . GLN A 1 108 ? 11.110 -11.009 -11.594 1.00 94.38 108 GLN A C 1
ATOM 842 O O . GLN A 1 108 ? 10.621 -10.795 -12.708 1.00 94.38 108 GLN A O 1
ATOM 847 N N . SER A 1 109 ? 11.346 -12.249 -11.158 1.00 93.38 109 SER A N 1
ATOM 848 C CA . SER A 1 109 ? 11.030 -13.452 -11.938 1.00 93.38 109 SER A CA 1
ATOM 849 C C . SER A 1 109 ? 9.585 -13.447 -12.445 1.00 93.38 109 SER A C 1
ATOM 851 O O . SER A 1 109 ? 8.676 -13.028 -11.731 1.00 93.38 109 SER A O 1
ATOM 853 N N . ASN A 1 110 ? 9.375 -13.952 -13.664 1.00 92.00 110 ASN A N 1
ATOM 854 C CA . ASN A 1 110 ? 8.081 -13.968 -14.367 1.00 92.00 110 ASN A CA 1
ATOM 855 C C . ASN A 1 110 ? 7.511 -12.579 -14.730 1.00 92.00 110 ASN A C 1
ATOM 857 O O . ASN A 1 110 ? 6.339 -12.471 -15.097 1.00 92.00 110 ASN A O 1
ATOM 861 N N . SER A 1 111 ? 8.319 -11.515 -14.667 1.00 93.12 111 SER A N 1
ATOM 862 C CA . SER A 1 111 ? 7.934 -10.210 -15.212 1.00 93.12 111 SER A CA 1
ATOM 863 C C . SER A 1 111 ? 7.824 -10.255 -16.734 1.00 93.12 111 SER A C 1
ATOM 865 O O . SER A 1 111 ? 8.666 -10.841 -17.411 1.00 93.12 111 SER A O 1
ATOM 867 N N . HIS A 1 112 ? 6.822 -9.565 -17.274 1.00 93.12 112 HIS A N 1
ATOM 868 C CA . HIS A 1 112 ? 6.735 -9.280 -18.703 1.00 93.12 112 HIS A CA 1
ATOM 869 C C . HIS A 1 112 ? 7.346 -7.908 -18.969 1.00 93.12 112 HIS A C 1
ATOM 871 O O . HIS A 1 112 ? 6.968 -6.927 -18.329 1.00 93.12 112 HIS A O 1
ATOM 877 N N . VAL A 1 113 ? 8.287 -7.844 -19.908 1.00 92.06 113 VAL A N 1
ATOM 878 C CA . VAL A 1 113 ? 8.990 -6.607 -20.256 1.00 92.06 113 VAL A CA 1
ATOM 879 C C . VAL A 1 113 ? 8.647 -6.223 -21.689 1.00 92.06 113 VAL A C 1
ATOM 881 O O . VAL A 1 113 ? 8.922 -6.975 -22.621 1.00 92.06 113 VAL A O 1
ATOM 884 N N . GLY A 1 114 ? 8.043 -5.046 -21.854 1.00 92.56 114 GLY A N 1
ATOM 885 C CA . GLY A 1 114 ? 7.825 -4.410 -23.151 1.00 92.56 114 GLY A CA 1
ATOM 886 C C . GLY A 1 114 ? 8.886 -3.345 -23.405 1.00 92.56 114 GLY A C 1
ATOM 887 O O . GLY A 1 114 ? 9.199 -2.563 -22.509 1.00 92.56 114 GLY A O 1
ATOM 888 N N . LEU A 1 115 ? 9.431 -3.316 -24.620 1.00 91.19 115 LEU A N 1
ATOM 889 C CA . LEU A 1 115 ? 10.437 -2.344 -25.039 1.00 91.19 115 LEU A CA 1
ATOM 890 C C . LEU A 1 115 ? 9.907 -1.502 -26.193 1.00 91.19 115 LEU A C 1
ATOM 892 O O . LEU A 1 115 ? 9.268 -2.018 -27.108 1.00 91.19 115 LEU A O 1
ATOM 896 N N . LEU A 1 116 ? 10.217 -0.211 -26.150 1.00 89.38 116 LEU A N 1
ATOM 897 C CA . LEU A 1 116 ? 9.931 0.739 -27.213 1.00 89.38 116 LEU A CA 1
ATOM 898 C C . LEU A 1 116 ? 11.177 1.596 -27.433 1.00 89.38 116 LEU A C 1
ATOM 900 O O . LEU A 1 116 ? 11.686 2.200 -26.491 1.00 89.38 116 LEU A O 1
ATOM 904 N N . ALA A 1 117 ? 11.656 1.646 -28.67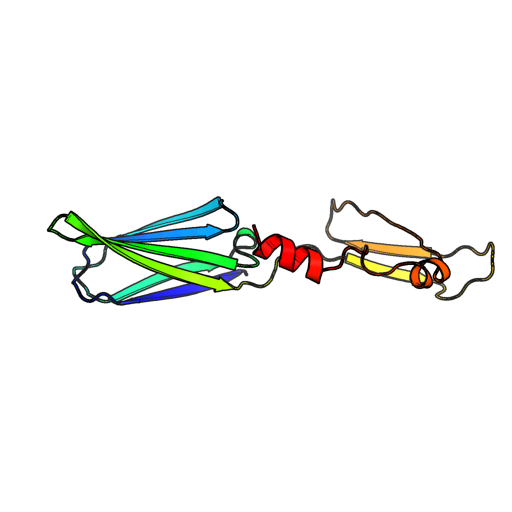3 1.00 87.38 117 ALA A N 1
ATOM 905 C CA . ALA A 1 117 ? 12.699 2.572 -29.094 1.00 87.38 117 ALA A CA 1
ATOM 906 C C . ALA A 1 117 ? 12.042 3.749 -29.823 1.00 87.38 117 ALA A C 1
ATOM 908 O O . ALA A 1 117 ? 11.226 3.540 -30.722 1.00 87.38 117 ALA A O 1
ATOM 909 N N . VAL A 1 118 ? 12.383 4.974 -29.427 1.00 85.44 118 VAL A N 1
ATOM 910 C CA . VAL A 1 118 ? 11.818 6.206 -29.991 1.00 85.44 118 VAL A CA 1
ATOM 911 C C . VAL A 1 118 ? 12.960 7.105 -30.436 1.00 85.44 118 VAL A C 1
ATOM 913 O O . VAL A 1 118 ? 13.936 7.283 -29.709 1.00 85.44 118 VAL A O 1
ATOM 916 N N . ASP A 1 119 ? 12.831 7.678 -31.629 1.00 87.69 119 ASP A N 1
ATOM 917 C CA . ASP A 1 119 ? 13.750 8.707 -32.103 1.00 87.69 119 ASP A CA 1
ATOM 918 C C . ASP A 1 119 ? 13.511 10.023 -31.343 1.00 87.69 119 ASP A C 1
ATOM 920 O O . ASP A 1 119 ? 12.371 10.479 -31.219 1.00 87.69 119 ASP A O 1
ATOM 924 N N . GLN A 1 120 ? 14.578 10.653 -30.844 1.00 82.44 120 GLN A N 1
ATOM 925 C CA . GLN A 1 120 ? 14.469 11.868 -30.026 1.00 82.44 120 GLN A CA 1
ATOM 926 C C . GLN A 1 120 ? 13.777 13.030 -30.753 1.00 82.44 120 GLN A C 1
ATOM 928 O O . GLN A 1 120 ? 13.146 13.859 -30.097 1.00 82.44 120 GLN A O 1
ATOM 933 N N . SER A 1 121 ? 13.835 13.096 -32.088 1.00 83.69 121 SER A N 1
ATOM 934 C CA . SER A 1 121 ? 13.175 14.158 -32.855 1.00 83.69 121 SER A CA 1
ATOM 935 C C . SER A 1 121 ? 11.647 14.125 -32.722 1.00 83.69 121 SER A C 1
ATOM 937 O O . SER A 1 121 ? 11.003 15.172 -32.787 1.00 83.69 121 SER A O 1
ATOM 939 N N . VAL A 1 122 ? 11.051 12.956 -32.454 1.00 81.25 122 VAL A N 1
ATOM 940 C CA . VAL A 1 122 ? 9.599 12.799 -32.256 1.00 81.25 122 VAL A CA 1
ATOM 941 C C . VAL A 1 122 ? 9.126 13.459 -30.958 1.00 81.25 122 VAL A C 1
ATOM 943 O O . VAL A 1 122 ? 8.016 13.993 -30.914 1.00 81.25 122 VAL A O 1
ATOM 946 N N . LEU A 1 123 ? 9.978 13.516 -29.929 1.00 72.88 123 LEU A N 1
ATOM 947 C CA . LEU A 1 123 ? 9.657 14.188 -28.663 1.00 72.88 123 LEU A CA 1
ATOM 948 C C . LEU A 1 123 ? 9.455 15.704 -28.838 1.00 72.88 123 LEU A C 1
ATOM 950 O O . LEU A 1 123 ? 8.749 16.322 -28.043 1.00 72.88 123 LEU A O 1
ATOM 954 N N . LEU A 1 124 ? 10.020 16.302 -29.896 1.00 71.69 124 LEU A N 1
ATOM 955 C CA . LEU A 1 124 ? 9.839 17.722 -30.226 1.00 71.69 124 LEU A CA 1
ATOM 956 C C . LEU A 1 124 ? 8.477 18.021 -30.872 1.00 71.69 124 LEU A C 1
ATOM 958 O O . LEU A 1 124 ? 8.043 19.170 -30.871 1.00 71.69 124 LEU A O 1
ATOM 962 N N . LEU A 1 125 ? 7.807 17.012 -31.441 1.00 73.38 125 LEU A N 1
ATOM 963 C CA . LEU A 1 125 ? 6.557 17.192 -32.187 1.00 73.38 125 LEU A CA 1
ATOM 964 C C . LEU A 1 125 ? 5.324 17.178 -31.281 1.00 73.38 125 LEU A C 1
ATOM 966 O O . LEU A 1 125 ? 4.376 17.927 -31.518 1.00 73.38 125 LEU A O 1
ATOM 970 N N . LYS A 1 126 ? 5.309 16.314 -30.259 1.00 70.19 126 LYS A N 1
ATOM 971 C CA . LYS A 1 126 ? 4.204 16.219 -29.298 1.00 70.19 126 LYS A CA 1
ATOM 972 C C . LYS A 1 126 ? 4.661 15.530 -28.014 1.00 70.19 126 LYS A C 1
ATOM 974 O O . LYS A 1 126 ? 4.979 14.346 -28.033 1.00 70.19 126 LYS A O 1
ATOM 979 N N . SER A 1 127 ? 4.619 16.248 -26.896 1.00 72.12 127 SER A N 1
ATOM 980 C CA . SER A 1 127 ? 4.854 15.700 -25.556 1.00 72.12 127 SER A CA 1
ATOM 981 C C . SER A 1 127 ? 3.535 15.340 -24.850 1.00 72.12 127 SER A C 1
ATOM 983 O O . SER A 1 127 ? 2.448 15.701 -25.311 1.00 72.12 127 SER A O 1
ATOM 985 N N . GLY A 1 128 ? 3.620 14.599 -23.739 1.00 69.75 128 GLY A N 1
ATOM 986 C CA . GLY A 1 128 ? 2.489 14.356 -22.828 1.00 69.75 128 GLY A CA 1
ATOM 987 C C . GLY A 1 128 ? 1.699 13.059 -23.036 1.00 69.75 128 GLY A C 1
ATOM 988 O O . GLY A 1 128 ? 0.704 12.862 -22.349 1.00 69.75 128 GLY A O 1
ATOM 989 N N . ASN A 1 129 ? 2.125 12.171 -23.944 1.00 75.25 129 ASN A N 1
ATOM 990 C CA . ASN A 1 129 ? 1.499 10.846 -24.123 1.00 75.25 129 ASN A CA 1
ATOM 991 C C . ASN A 1 129 ? 2.309 9.704 -23.483 1.00 75.25 129 ASN A C 1
ATOM 993 O O . ASN A 1 129 ? 1.924 8.542 -23.600 1.00 75.25 129 ASN A O 1
ATOM 997 N N . ASP A 1 130 ? 3.430 10.021 -22.831 1.00 83.38 130 ASP A N 1
ATOM 998 C CA . ASP A 1 130 ? 4.286 9.025 -22.194 1.00 83.38 130 ASP A CA 1
ATOM 999 C C . ASP A 1 130 ? 3.661 8.525 -20.891 1.00 83.38 130 ASP A C 1
ATOM 1001 O O . ASP A 1 130 ? 3.169 9.300 -20.067 1.00 83.38 130 ASP A O 1
ATOM 1005 N N . ILE A 1 131 ? 3.720 7.213 -20.676 1.00 87.00 131 ILE A N 1
ATOM 1006 C CA . ILE A 1 131 ? 3.282 6.606 -19.421 1.00 87.00 131 ILE A CA 1
ATOM 1007 C C . ILE A 1 131 ? 4.408 6.772 -18.403 1.00 87.00 131 ILE A C 1
ATOM 1009 O O . ILE A 1 131 ? 5.456 6.135 -18.502 1.00 87.00 131 ILE A O 1
ATOM 1013 N N . THR A 1 132 ? 4.182 7.619 -17.401 1.00 89.00 132 THR A N 1
ATOM 1014 C CA . THR A 1 132 ? 5.135 7.833 -16.305 1.00 89.00 132 THR A CA 1
ATOM 1015 C C . THR A 1 132 ? 4.683 7.134 -15.024 1.00 89.00 132 THR A C 1
ATOM 1017 O O . THR A 1 132 ? 3.500 6.838 -14.840 1.00 89.00 132 THR A O 1
ATOM 1020 N N . LYS A 1 133 ? 5.619 6.907 -14.089 1.00 87.62 133 LYS A N 1
ATOM 1021 C CA . LYS A 1 133 ? 5.290 6.371 -12.754 1.00 87.62 133 LYS A CA 1
ATOM 1022 C C . LYS A 1 133 ? 4.249 7.234 -12.032 1.00 87.62 133 LYS A C 1
ATOM 1024 O O . LYS A 1 133 ? 3.352 6.685 -11.400 1.00 87.62 133 LYS A O 1
ATOM 1029 N N . ASN A 1 134 ? 4.339 8.558 -12.168 1.00 87.12 134 ASN A N 1
ATOM 1030 C CA . ASN A 1 134 ? 3.409 9.494 -11.537 1.00 87.12 134 ASN A CA 1
ATOM 1031 C C . ASN A 1 134 ? 2.016 9.406 -12.161 1.00 87.12 134 ASN A C 1
ATOM 1033 O O . ASN A 1 134 ? 1.037 9.333 -11.432 1.00 87.12 134 ASN A O 1
ATOM 1037 N N . THR A 1 135 ? 1.924 9.308 -13.490 1.00 88.00 135 THR A N 1
ATOM 1038 C CA . THR A 1 135 ? 0.637 9.122 -14.176 1.00 88.00 135 THR A CA 1
ATOM 1039 C C . THR A 1 135 ? -0.074 7.859 -13.680 1.00 88.00 135 THR A C 1
ATOM 1041 O O . THR A 1 135 ? -1.261 7.888 -13.378 1.00 88.00 135 THR A O 1
ATOM 1044 N N . VAL A 1 136 ? 0.660 6.751 -13.518 1.00 88.19 136 VAL A N 1
ATOM 1045 C CA . VAL A 1 136 ? 0.101 5.500 -12.972 1.00 88.19 136 VAL A CA 1
ATOM 1046 C C . VAL A 1 136 ? -0.298 5.647 -11.498 1.00 88.19 136 VAL A C 1
ATOM 1048 O O . VAL A 1 136 ? -1.332 5.117 -11.094 1.00 88.19 136 VAL A O 1
ATOM 1051 N N . PHE A 1 137 ? 0.500 6.362 -10.698 1.00 86.00 137 PHE A N 1
ATOM 1052 C CA . PHE A 1 137 ? 0.188 6.663 -9.297 1.00 86.00 137 PHE A CA 1
ATOM 1053 C C . PHE A 1 137 ? -1.128 7.445 -9.177 1.00 86.00 137 PHE A C 1
ATOM 1055 O O . PHE A 1 137 ? -2.017 7.039 -8.431 1.00 86.00 137 PHE A O 1
ATOM 1062 N N . GLU A 1 138 ? -1.276 8.526 -9.943 1.00 86.00 138 GLU A N 1
ATOM 1063 C CA . GLU A 1 138 ? -2.464 9.383 -9.929 1.00 86.00 138 GLU A CA 1
ATOM 1064 C C . GLU A 1 138 ? -3.712 8.631 -10.394 1.00 86.00 138 GLU A C 1
ATOM 1066 O O . GLU A 1 138 ? -4.726 8.657 -9.698 1.00 86.00 138 GLU A O 1
ATOM 1071 N N . CYS A 1 139 ? -3.625 7.874 -11.496 1.00 84.50 139 CYS A N 1
ATOM 1072 C CA . CYS A 1 139 ? -4.734 7.036 -11.962 1.00 84.50 139 CYS A CA 1
ATOM 1073 C C . CYS A 1 139 ? -5.187 6.019 -10.904 1.00 84.50 139 CYS A C 1
ATOM 1075 O O . CYS A 1 139 ? -6.379 5.741 -10.777 1.00 84.50 139 CYS A O 1
ATOM 1077 N N . ARG A 1 140 ? -4.249 5.463 -10.125 1.00 79.88 140 ARG A N 1
ATOM 1078 C CA . ARG A 1 140 ? -4.583 4.540 -9.0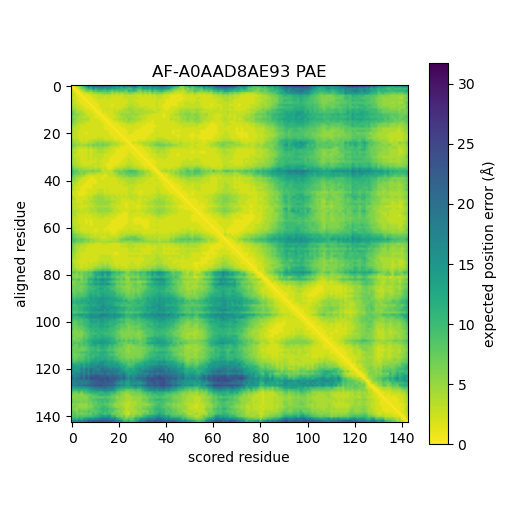33 1.00 79.88 140 ARG A CA 1
ATOM 1079 C C . ARG A 1 140 ? -5.175 5.216 -7.804 1.00 79.88 140 ARG A C 1
ATOM 1081 O O . ARG A 1 140 ? -5.793 4.520 -7.010 1.00 79.88 140 ARG A O 1
ATOM 1088 N N . ARG A 1 141 ? -4.974 6.521 -7.625 1.00 78.88 141 ARG A N 1
ATOM 1089 C CA . ARG A 1 141 ? -5.574 7.292 -6.529 1.00 78.88 141 ARG A CA 1
ATOM 1090 C C . ARG A 1 141 ? -6.988 7.766 -6.867 1.00 78.88 141 ARG A C 1
ATOM 1092 O O . ARG A 1 141 ? -7.790 7.943 -5.963 1.00 78.88 141 ARG A O 1
ATOM 1099 N N . SER A 1 142 ? -7.288 7.996 -8.145 1.00 69.62 142 SER A N 1
ATOM 1100 C CA . SER A 1 142 ? -8.593 8.506 -8.589 1.00 69.62 142 SER A CA 1
ATOM 1101 C C . SER A 1 142 ? -9.678 7.435 -8.768 1.00 69.62 142 SER A C 1
ATOM 1103 O O . SER A 1 142 ? -10.775 7.783 -9.200 1.00 69.62 142 SER A O 1
ATOM 1105 N N . THR A 1 143 ? -9.365 6.159 -8.522 1.00 56.31 143 THR A N 1
ATOM 1106 C CA . THR A 1 143 ? -10.272 5.009 -8.696 1.00 56.31 143 THR A CA 1
ATOM 1107 C C . THR A 1 143 ? -10.575 4.383 -7.345 1.00 56.31 143 THR A C 1
ATOM 1109 O O . THR A 1 143 ? -11.765 4.120 -7.078 1.00 56.31 143 THR A O 1
#

Radius of gyration: 24.08 Å; Cα contacts (8 Å, |Δi|>4): 213; chains: 1; bounding box: 59×32×66 Å